Protein AF-A0A8T0UQ29-F1 (afdb_monomer_lite)

Organism: Panicum virgatum (NCBI:txid38727)

Foldseek 3Di:
DDDPPPPPDPVPPDDDQDDDPPDDDPVQEAEDEDPVQPDDDDPDVVVVVVVVVVVVVVCVVPVPDDKDKDWDWRDDVDPDDPPPPDDDDGHYYTYIYIDID

pLDDT: mean 71.88, std 21.43, range [30.61, 95.94]

Secondary structure (DSSP, 8-state):
---------GGGS-------SS---GGG-EEEE-GGGSPPPPS-HHHHHHHHHHHHHHHHH-TT-----EEEEE--S-SS--TTS--S--S-EEEEEEE--

Sequence (101 aa):
MAGTASAADPGTAFKLLLSCPAGLPRSRVSVKFGQSFDRIPHPDAALEESISQIWNQRLQRNPSLYNGTKFRVCICSSILICSFCCSTDTWRCRHLVIKTY

Radius of gyration: 19.33 Å; chains: 1; bounding box: 46×43×44 Å

InterPro domains:
  IPR055295 Uridine diphosphate glucose pyrophosphatase NUDT22/Nudix hydrolase 9-like [PTHR31835] (5-73)

Structure (mmCIF, N/CA/C/O backbone):
data_AF-A0A8T0UQ29-F1
#
_entry.id   AF-A0A8T0UQ29-F1
#
loop_
_atom_site.group_PDB
_atom_site.id
_atom_site.type_symbol
_atom_site.label_atom_id
_atom_site.label_alt_id
_atom_site.label_comp_id
_atom_site.label_asym_id
_atom_site.label_entity_id
_atom_site.label_seq_id
_atom_site.pdbx_PDB_ins_code
_atom_site.Cartn_x
_atom_site.Cartn_y
_atom_site.Cartn_z
_atom_site.occupancy
_atom_site.B_iso_or_equiv
_atom_site.auth_seq_id
_atom_site.auth_comp_id
_atom_site.auth_asym_id
_atom_site.auth_atom_id
_atom_site.pdbx_PDB_model_num
ATOM 1 N N . MET A 1 1 ? -2.294 31.316 23.877 1.00 33.31 1 MET A N 1
ATOM 2 C CA . MET A 1 1 ? -1.169 31.306 22.918 1.00 33.31 1 MET A CA 1
ATOM 3 C C . MET A 1 1 ? -1.492 30.288 21.835 1.00 33.31 1 MET A C 1
ATOM 5 O O . MET A 1 1 ? -1.296 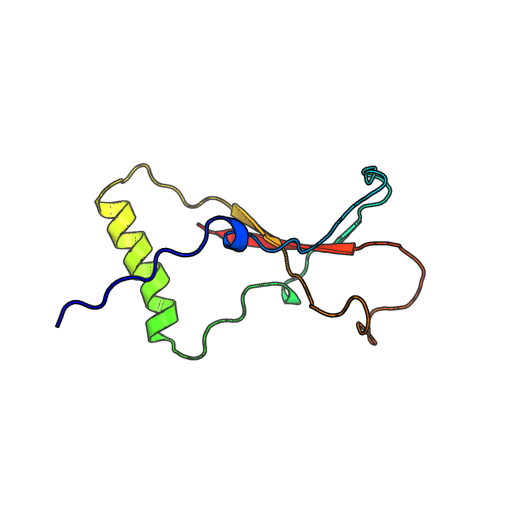29.100 22.050 1.00 33.31 1 MET A O 1
ATOM 9 N N . ALA A 1 2 ? -2.117 30.728 20.742 1.00 33.78 2 ALA A N 1
ATOM 10 C CA . ALA A 1 2 ? -2.452 29.866 19.612 1.00 33.78 2 ALA A CA 1
ATOM 11 C C . ALA A 1 2 ? -1.203 29.707 18.735 1.00 33.78 2 ALA A C 1
ATOM 13 O O . ALA A 1 2 ? -0.667 30.701 18.252 1.00 33.78 2 ALA A O 1
ATOM 14 N N . GLY A 1 3 ? -0.718 28.474 18.583 1.00 37.31 3 GLY A N 1
ATOM 15 C CA . GLY A 1 3 ? 0.361 28.157 17.656 1.00 37.31 3 GLY A CA 1
ATOM 16 C C . GLY A 1 3 ? -0.142 28.325 16.229 1.00 37.31 3 GLY A C 1
ATOM 17 O O . GLY A 1 3 ? -1.012 27.581 15.781 1.00 37.31 3 GLY A O 1
ATOM 18 N N . THR A 1 4 ? 0.375 29.326 15.529 1.00 41.38 4 THR A N 1
ATOM 19 C CA . THR A 1 4 ? 0.165 29.509 14.098 1.00 41.38 4 THR A CA 1
ATOM 20 C C . THR A 1 4 ? 0.807 28.336 13.363 1.00 41.38 4 THR A C 1
ATOM 22 O O . THR A 1 4 ? 2.027 28.187 13.334 1.00 41.38 4 THR A O 1
ATOM 25 N N . ALA A 1 5 ? -0.027 27.471 12.783 1.00 47.88 5 ALA A N 1
ATOM 26 C CA . ALA A 1 5 ? 0.422 26.497 11.803 1.00 47.88 5 ALA A CA 1
ATOM 27 C C . ALA A 1 5 ? 1.024 27.279 10.630 1.00 47.88 5 ALA A C 1
ATOM 29 O O . ALA A 1 5 ? 0.305 27.963 9.902 1.00 47.88 5 ALA A O 1
ATOM 30 N N . SER A 1 6 ? 2.351 27.233 10.505 1.00 50.34 6 SER A N 1
ATOM 31 C CA . SER A 1 6 ? 3.055 27.794 9.357 1.00 50.34 6 SER A CA 1
ATOM 32 C C . SER A 1 6 ? 2.473 27.150 8.103 1.00 50.34 6 SER A C 1
ATOM 34 O O . SER A 1 6 ? 2.531 25.927 7.949 1.00 50.34 6 SER A O 1
ATOM 36 N N . ALA A 1 7 ? 1.835 27.961 7.260 1.00 56.03 7 ALA A N 1
ATOM 37 C CA . ALA A 1 7 ? 1.323 27.529 5.974 1.00 56.03 7 ALA A CA 1
ATOM 38 C C . ALA A 1 7 ? 2.522 27.036 5.160 1.00 56.03 7 ALA A C 1
ATOM 40 O O . ALA A 1 7 ? 3.350 27.828 4.716 1.00 56.03 7 ALA A O 1
ATOM 41 N N . ALA A 1 8 ? 2.656 25.713 5.053 1.00 59.59 8 ALA A N 1
ATOM 42 C CA . ALA A 1 8 ? 3.715 25.094 4.281 1.00 59.59 8 ALA A CA 1
ATOM 43 C C . ALA A 1 8 ? 3.631 25.611 2.842 1.00 59.59 8 ALA A C 1
ATOM 45 O O . ALA A 1 8 ? 2.573 25.537 2.215 1.00 59.59 8 ALA A O 1
ATOM 46 N N . ASP A 1 9 ? 4.743 26.150 2.347 1.00 61.59 9 ASP A N 1
ATOM 47 C CA . ASP A 1 9 ? 4.883 26.613 0.974 1.00 61.59 9 ASP A CA 1
ATOM 48 C C . ASP A 1 9 ? 4.456 25.471 0.027 1.00 61.59 9 ASP A C 1
ATOM 50 O O . ASP A 1 9 ? 5.027 24.371 0.119 1.00 61.59 9 ASP A O 1
ATOM 54 N N . PRO A 1 10 ? 3.432 25.657 -0.833 1.00 61.06 10 PRO A N 1
ATOM 55 C CA . PRO A 1 10 ? 2.860 24.583 -1.648 1.00 61.06 10 PRO A CA 1
ATOM 56 C C . PRO A 1 10 ? 3.890 23.904 -2.565 1.00 61.06 10 PRO A C 1
ATOM 58 O O . PRO A 1 10 ? 3.682 22.759 -2.971 1.00 61.06 10 PRO A O 1
ATOM 61 N N . GLY A 1 11 ? 5.032 24.554 -2.827 1.00 64.12 11 GLY A N 1
ATOM 62 C CA . GLY A 1 11 ? 6.176 23.972 -3.536 1.00 64.12 11 GLY A CA 1
ATOM 63 C C . GLY A 1 11 ? 6.912 22.846 -2.792 1.00 64.12 11 GLY A C 1
ATOM 64 O O . GLY A 1 11 ? 7.715 22.147 -3.405 1.00 64.12 11 GLY A O 1
ATOM 65 N N . THR A 1 12 ? 6.627 22.619 -1.504 1.00 72.94 12 THR A N 1
ATOM 66 C CA . THR A 1 12 ? 7.323 21.628 -0.651 1.00 72.94 12 THR A CA 1
ATOM 67 C C . THR A 1 12 ? 6.471 20.394 -0.323 1.00 72.94 12 THR A C 1
ATOM 69 O O . THR A 1 12 ? 6.906 19.510 0.413 1.00 72.94 12 THR A O 1
ATOM 72 N N . ALA A 1 13 ? 5.247 20.297 -0.856 1.00 87.12 13 ALA A N 1
ATOM 73 C CA . ALA A 1 13 ? 4.300 19.227 -0.517 1.00 87.12 13 ALA A CA 1
ATOM 74 C C . ALA A 1 13 ? 4.712 17.832 -1.027 1.00 87.12 13 ALA A C 1
ATOM 76 O O . ALA A 1 13 ? 4.143 16.820 -0.612 1.00 87.12 13 ALA A O 1
ATOM 77 N N . PHE A 1 14 ? 5.691 17.757 -1.930 1.00 83.69 14 PHE A N 1
ATOM 78 C CA . PHE A 1 14 ? 6.172 16.504 -2.494 1.00 83.69 14 PHE A CA 1
ATOM 79 C C . PHE A 1 14 ? 7.697 16.477 -2.583 1.00 83.69 14 PHE A C 1
ATOM 81 O O . PHE A 1 14 ? 8.358 17.488 -2.802 1.00 83.69 14 PHE A O 1
ATOM 88 N N . LYS A 1 15 ? 8.260 15.273 -2.462 1.00 85.06 15 LYS A N 1
ATOM 89 C CA . LYS A 1 15 ? 9.672 14.998 -2.731 1.00 85.06 15 LYS A CA 1
ATOM 90 C C . LYS A 1 15 ? 9.760 13.980 -3.855 1.00 85.06 15 LYS A C 1
ATOM 92 O O . LYS A 1 15 ? 9.237 12.873 -3.732 1.00 85.06 15 LYS A O 1
ATOM 97 N N . LEU A 1 16 ? 10.439 14.335 -4.941 1.00 84.38 16 LEU A N 1
ATOM 98 C CA . LEU A 1 16 ? 10.694 13.398 -6.028 1.00 84.38 16 LEU A CA 1
ATOM 99 C C . LEU A 1 16 ? 11.721 12.353 -5.572 1.00 84.38 16 LEU A C 1
ATOM 101 O O . LEU A 1 16 ? 12.867 12.684 -5.284 1.00 84.38 16 LEU A O 1
ATOM 105 N N . LEU A 1 17 ? 11.302 11.088 -5.500 1.00 82.50 17 LEU A N 1
ATOM 106 C CA . LEU A 1 17 ? 12.168 9.980 -5.073 1.00 82.50 17 LEU A CA 1
ATOM 107 C C . LEU A 1 17 ? 12.862 9.287 -6.252 1.00 82.50 17 LEU A C 1
ATOM 109 O O . LEU A 1 17 ? 13.919 8.690 -6.077 1.00 82.50 17 LEU A O 1
ATOM 113 N N . LEU A 1 18 ? 12.281 9.356 -7.452 1.00 81.50 18 LEU A N 1
ATOM 114 C CA . LEU A 1 18 ? 12.857 8.780 -8.665 1.00 81.50 18 LEU A CA 1
ATOM 115 C C . LEU A 1 18 ? 12.371 9.537 -9.905 1.00 81.50 18 LEU A C 1
ATOM 117 O O . LEU A 1 18 ? 11.166 9.675 -10.099 1.00 81.50 18 LEU A O 1
ATOM 121 N N . SER A 1 19 ? 13.301 9.937 -10.775 1.00 84.19 19 SER A N 1
ATOM 122 C CA . SER A 1 19 ? 13.009 10.482 -12.107 1.00 84.19 19 SER A CA 1
ATOM 123 C C . SER A 1 19 ? 13.342 9.464 -13.203 1.00 84.19 19 SER A C 1
ATOM 125 O O . SER A 1 19 ? 14.345 8.752 -13.116 1.00 84.19 19 SER A O 1
ATOM 127 N N . CYS A 1 20 ? 12.496 9.369 -14.230 1.00 81.81 20 CYS A N 1
ATOM 128 C CA . CYS A 1 20 ? 12.677 8.476 -15.379 1.00 81.81 20 CYS A CA 1
ATOM 129 C C . CYS A 1 20 ? 12.612 9.295 -16.681 1.00 81.81 20 CYS A C 1
ATOM 131 O O . CYS A 1 20 ? 11.520 9.462 -17.216 1.00 81.81 20 CYS A O 1
ATOM 133 N N . PRO A 1 21 ? 13.747 9.816 -17.183 1.00 79.56 21 PRO A N 1
ATOM 134 C CA . PRO A 1 21 ? 13.765 10.747 -18.318 1.00 79.56 21 PRO A CA 1
ATOM 135 C C . PRO A 1 21 ? 13.361 10.100 -19.651 1.00 79.56 21 PRO A C 1
ATOM 137 O O . PRO A 1 21 ? 12.665 10.713 -20.449 1.00 79.56 21 PRO A O 1
ATOM 140 N N . ALA A 1 22 ? 13.737 8.839 -19.867 1.00 80.25 22 ALA A N 1
ATOM 141 C CA . ALA A 1 22 ? 13.160 7.984 -20.897 1.00 80.25 22 ALA A CA 1
ATOM 142 C C . ALA A 1 22 ? 12.311 6.943 -20.161 1.00 80.25 22 ALA A C 1
ATOM 144 O O . ALA A 1 22 ? 12.850 6.204 -19.332 1.00 80.25 22 ALA A O 1
ATOM 145 N N . GLY A 1 23 ? 10.991 6.949 -20.372 1.00 79.88 23 GLY A N 1
ATOM 146 C CA . GLY A 1 23 ? 10.046 6.095 -19.644 1.00 79.88 23 GLY A CA 1
ATOM 147 C C . GLY A 1 23 ? 10.511 4.637 -19.534 1.00 79.88 23 GLY A C 1
ATOM 148 O O . GLY A 1 23 ? 11.185 4.108 -20.417 1.00 79.88 23 GLY A O 1
ATOM 149 N N . LEU A 1 24 ? 10.180 3.978 -18.421 1.00 82.75 24 LEU A N 1
ATOM 150 C CA . LEU A 1 24 ? 10.623 2.606 -18.171 1.00 82.75 24 LEU A CA 1
ATOM 151 C C . LEU A 1 24 ? 9.599 1.603 -18.719 1.00 82.75 24 LEU A C 1
ATOM 153 O O . LEU A 1 24 ? 8.495 1.530 -18.173 1.00 82.75 24 LEU A O 1
ATOM 157 N N . PRO A 1 25 ? 9.935 0.804 -19.752 1.00 85.62 25 PRO A N 1
ATOM 158 C CA . PRO A 1 25 ? 9.071 -0.284 -20.186 1.00 85.62 25 PRO A CA 1
ATOM 159 C C . PRO A 1 25 ? 8.992 -1.360 -19.099 1.00 85.62 25 PRO A C 1
ATOM 161 O O . PRO A 1 25 ? 9.929 -1.541 -18.319 1.00 85.62 25 PRO A O 1
ATOM 164 N N . ARG A 1 26 ? 7.895 -2.126 -19.084 1.00 84.19 26 ARG A N 1
ATOM 165 C CA . ARG A 1 26 ? 7.655 -3.186 -18.087 1.00 84.19 26 ARG A CA 1
ATOM 166 C C . ARG A 1 26 ? 8.803 -4.196 -17.997 1.00 84.19 26 ARG A C 1
ATOM 168 O O . ARG A 1 26 ? 9.133 -4.629 -16.903 1.00 84.19 26 ARG A O 1
ATOM 175 N N . SER A 1 27 ? 9.440 -4.524 -19.121 1.00 87.31 27 SER A N 1
ATOM 176 C CA . SER A 1 27 ? 10.591 -5.438 -19.178 1.00 87.31 27 SER A CA 1
ATOM 177 C C . SER A 1 27 ? 11.830 -4.93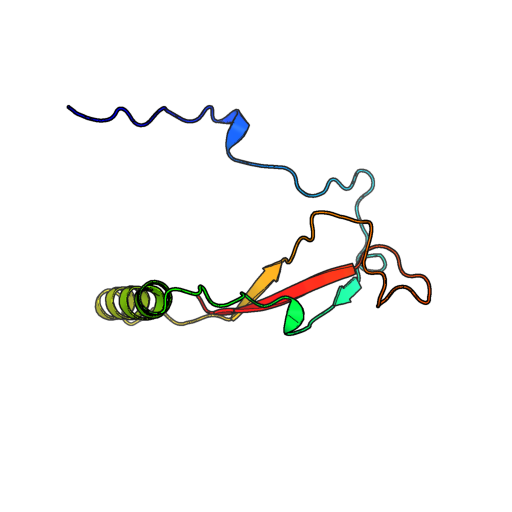4 -18.429 1.00 87.31 27 SER A C 1
ATOM 179 O O . SER A 1 27 ? 12.692 -5.730 -18.082 1.00 87.31 27 SER A O 1
ATOM 181 N N . ARG A 1 28 ? 11.924 -3.624 -18.162 1.00 81.31 28 ARG A N 1
ATOM 182 C CA . ARG A 1 28 ? 13.025 -2.983 -17.422 1.00 81.31 28 ARG A CA 1
ATOM 183 C C . ARG A 1 28 ? 12.668 -2.661 -15.969 1.00 81.31 28 ARG A C 1
ATOM 185 O O . ARG A 1 28 ? 13.353 -1.862 -15.332 1.00 81.31 28 ARG A O 1
ATOM 192 N N . VAL A 1 29 ? 11.572 -3.219 -15.459 1.00 83.19 29 VAL A N 1
ATOM 193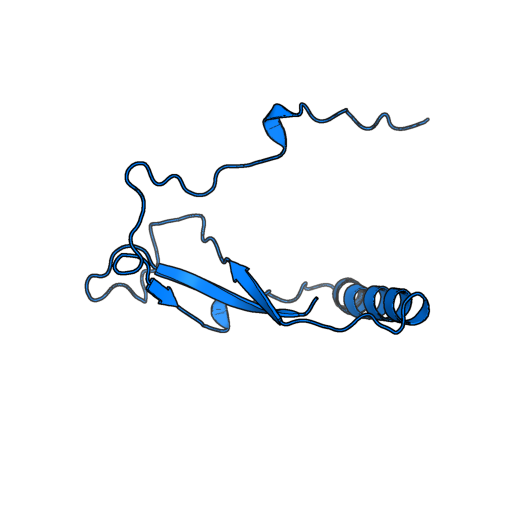 C CA . VAL A 1 29 ? 11.151 -3.053 -14.067 1.00 83.19 29 VAL A CA 1
ATOM 194 C C . VAL A 1 29 ? 10.954 -4.431 -13.463 1.00 83.19 29 VAL A C 1
ATOM 196 O O . VAL A 1 29 ? 10.006 -5.135 -13.802 1.00 83.19 29 VAL A O 1
ATOM 199 N N . SER A 1 30 ? 11.834 -4.804 -12.540 1.00 83.25 30 SER A N 1
ATOM 200 C CA . SER A 1 30 ? 11.663 -6.006 -11.733 1.00 83.25 30 SER A CA 1
ATOM 201 C C . SER A 1 30 ? 11.067 -5.649 -10.376 1.00 83.25 30 SER A C 1
ATOM 203 O O . SER A 1 30 ? 11.283 -4.558 -9.835 1.00 83.25 30 SER A O 1
ATOM 205 N N . VAL A 1 31 ? 10.282 -6.575 -9.830 1.00 83.56 31 VAL A N 1
ATOM 206 C CA . VAL A 1 31 ? 9.707 -6.457 -8.493 1.00 83.56 31 VAL A CA 1
ATOM 207 C C . VAL A 1 31 ? 10.206 -7.602 -7.636 1.00 83.56 31 VAL A C 1
ATOM 209 O O . VAL A 1 31 ? 10.151 -8.754 -8.058 1.00 83.56 31 VAL A O 1
ATOM 212 N N . LYS A 1 32 ? 10.659 -7.289 -6.423 1.00 83.88 32 LYS A N 1
ATOM 213 C CA . LYS A 1 32 ? 11.012 -8.294 -5.422 1.00 83.88 32 LYS A CA 1
ATOM 214 C C . LYS A 1 32 ? 10.089 -8.161 -4.215 1.00 83.88 32 LYS A C 1
ATOM 216 O O . LYS A 1 32 ? 9.990 -7.088 -3.618 1.00 83.88 32 LYS A O 1
ATOM 221 N N . PHE A 1 33 ? 9.430 -9.265 -3.880 1.00 84.75 33 PHE A N 1
ATOM 222 C CA . PHE A 1 33 ? 8.637 -9.415 -2.664 1.00 84.75 33 PHE A CA 1
ATOM 223 C C . PHE A 1 33 ? 9.502 -10.041 -1.573 1.00 84.75 33 PHE A C 1
ATOM 225 O O . PHE A 1 33 ? 10.308 -10.930 -1.850 1.00 84.75 33 PHE A O 1
ATOM 232 N N . GLY A 1 34 ? 9.355 -9.579 -0.336 1.00 83.12 34 GLY A N 1
ATOM 233 C CA . GLY A 1 34 ? 10.069 -10.155 0.796 1.00 83.12 34 GLY A CA 1
ATOM 234 C C . GLY A 1 34 ? 9.687 -9.492 2.109 1.00 83.12 34 GLY A C 1
ATOM 235 O O . GLY A 1 34 ? 9.569 -8.271 2.163 1.00 83.12 34 GLY A O 1
ATOM 236 N N . GLN A 1 35 ? 9.556 -10.301 3.162 1.00 82.00 35 GLN A N 1
ATOM 237 C CA . GLN A 1 35 ? 9.186 -9.838 4.506 1.00 82.00 35 GLN A CA 1
ATOM 238 C C . GLN A 1 35 ? 10.198 -8.845 5.095 1.00 82.00 35 GLN A C 1
ATOM 240 O O . GLN A 1 35 ? 9.861 -7.999 5.915 1.00 82.00 35 GLN A O 1
ATOM 245 N N . SER A 1 36 ? 11.451 -8.886 4.631 1.00 83.69 36 SER A N 1
ATOM 246 C CA . SER A 1 36 ? 12.488 -7.917 5.004 1.00 83.69 36 SER A CA 1
ATOM 247 C C . SER A 1 36 ? 12.151 -6.474 4.611 1.00 83.69 36 SER A C 1
ATOM 249 O O . SER A 1 36 ? 12.786 -5.542 5.095 1.00 83.69 36 SER A O 1
ATOM 251 N N . PHE A 1 37 ? 11.195 -6.276 3.701 1.00 83.19 37 PHE A N 1
ATOM 252 C CA . PHE A 1 37 ? 10.738 -4.958 3.265 1.00 83.19 37 PHE A CA 1
ATOM 253 C C . PHE A 1 37 ? 9.456 -4.516 3.989 1.00 83.19 37 PHE A C 1
ATOM 255 O O . PHE A 1 37 ? 8.920 -3.442 3.681 1.00 83.19 37 PHE A O 1
ATOM 262 N N . ASP A 1 38 ? 8.951 -5.336 4.917 1.00 83.69 38 ASP A N 1
ATOM 263 C CA . ASP A 1 38 ? 7.736 -5.066 5.672 1.00 83.69 38 ASP A CA 1
ATOM 264 C C . ASP A 1 38 ? 7.937 -3.897 6.637 1.00 83.69 38 ASP A C 1
ATOM 266 O O . ASP A 1 38 ? 9.023 -3.341 6.819 1.00 83.69 38 ASP A O 1
ATOM 270 N N . ARG A 1 39 ? 6.833 -3.445 7.233 1.00 88.00 39 ARG A N 1
ATOM 271 C CA . ARG A 1 39 ? 6.921 -2.452 8.299 1.00 88.00 39 ARG A CA 1
ATOM 272 C C . ARG A 1 39 ? 7.601 -3.107 9.502 1.00 88.00 39 ARG A C 1
ATOM 274 O O . ARG A 1 39 ? 7.086 -4.082 10.030 1.00 88.00 39 ARG A O 1
ATOM 281 N N . ILE A 1 40 ? 8.698 -2.517 9.956 1.00 88.44 40 ILE A N 1
ATOM 282 C CA . ILE A 1 40 ? 9.295 -2.859 11.246 1.00 88.44 40 ILE A CA 1
ATOM 283 C C . ILE A 1 40 ? 8.334 -2.362 12.342 1.00 88.44 40 ILE A C 1
ATOM 285 O O . ILE A 1 40 ? 7.960 -1.183 12.286 1.00 88.44 40 ILE A O 1
ATOM 289 N N . PRO A 1 41 ? 7.897 -3.221 13.285 1.00 88.56 41 PRO A N 1
ATOM 290 C CA . PRO A 1 41 ? 7.086 -2.794 14.420 1.00 88.56 41 PRO A CA 1
ATOM 291 C C . PRO A 1 41 ? 7.788 -1.685 15.200 1.00 88.56 41 PRO A C 1
ATOM 293 O O . PRO A 1 41 ? 9.006 -1.712 15.389 1.00 88.56 41 PRO A O 1
ATOM 296 N N . HIS A 1 42 ? 7.025 -0.692 15.632 1.00 87.12 42 HIS A N 1
ATOM 297 C CA . HIS A 1 42 ? 7.516 0.336 16.524 1.00 87.12 42 HIS A CA 1
ATOM 298 C C . HIS A 1 42 ? 7.854 -0.292 17.888 1.00 87.12 42 HIS A C 1
ATOM 300 O O . HIS A 1 42 ? 7.134 -1.180 18.345 1.00 87.12 42 HIS A O 1
ATOM 306 N N . PRO A 1 43 ? 8.939 0.145 18.552 1.00 92.56 43 PRO A N 1
ATOM 307 C CA . PRO A 1 43 ? 9.334 -0.410 19.849 1.00 92.56 43 PRO A CA 1
ATOM 308 C C . PRO A 1 43 ? 8.309 -0.145 20.962 1.00 92.56 43 PRO A C 1
ATOM 310 O O . PRO A 1 43 ? 8.220 -0.917 21.910 1.00 92.56 43 PRO A O 1
ATOM 313 N N . ASP A 1 44 ? 7.535 0.936 20.853 1.00 94.81 44 ASP A N 1
ATOM 314 C CA . ASP A 1 44 ? 6.417 1.216 21.759 1.00 94.81 44 ASP A CA 1
ATOM 315 C C . ASP A 1 44 ? 5.162 0.431 21.349 1.00 94.81 44 ASP A C 1
ATOM 317 O O . ASP A 1 44 ? 4.515 0.749 20.347 1.00 94.81 44 ASP A O 1
ATOM 321 N N . ALA A 1 45 ? 4.809 -0.564 22.161 1.00 92.50 45 ALA A N 1
ATOM 322 C CA . ALA A 1 45 ? 3.639 -1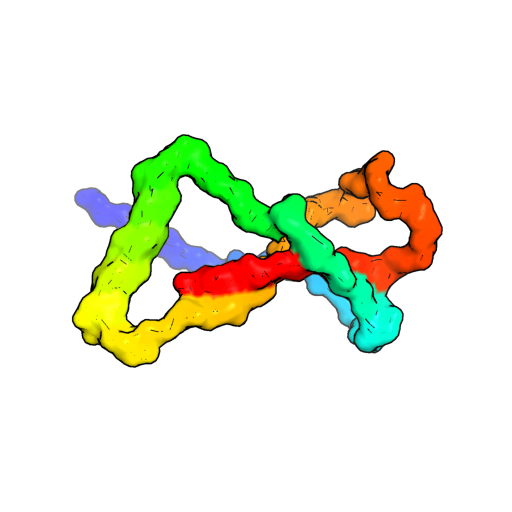.411 21.962 1.00 92.50 45 ALA A CA 1
ATOM 323 C C . ALA A 1 45 ? 2.306 -0.649 22.069 1.00 92.50 45 ALA A C 1
ATOM 325 O O . ALA A 1 45 ? 1.340 -1.026 21.408 1.00 92.50 45 ALA A O 1
ATOM 326 N N . ALA A 1 46 ? 2.234 0.433 22.854 1.00 93.06 46 ALA A N 1
ATOM 327 C CA . ALA A 1 46 ? 1.013 1.231 22.952 1.00 93.06 46 ALA A CA 1
ATOM 328 C C . ALA A 1 46 ? 0.728 1.966 21.633 1.00 93.06 46 ALA A C 1
ATOM 330 O O . ALA A 1 46 ? -0.426 2.071 21.209 1.00 93.06 46 ALA A O 1
ATOM 331 N N . LEU A 1 47 ? 1.781 2.422 20.943 1.00 92.44 47 LEU A N 1
ATOM 332 C CA . LEU A 1 47 ? 1.646 3.048 19.630 1.00 92.44 47 LEU A CA 1
ATOM 333 C C . LEU A 1 47 ? 1.201 2.037 18.568 1.00 92.44 47 LEU A C 1
ATOM 335 O O . LEU A 1 47 ? 0.375 2.366 17.718 1.00 92.44 47 LEU A O 1
ATOM 339 N N . GLU A 1 48 ? 1.697 0.805 18.637 1.00 92.00 48 GLU A N 1
ATOM 340 C CA . GLU A 1 48 ? 1.245 -0.284 17.767 1.00 92.00 48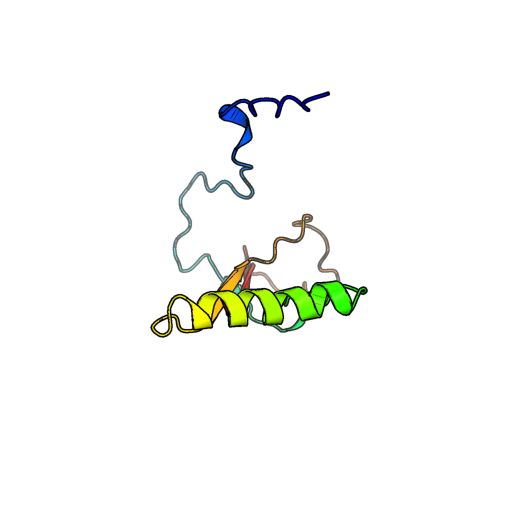 GLU A CA 1
ATOM 341 C C . GLU A 1 48 ? -0.236 -0.607 17.972 1.00 92.00 48 GLU A C 1
ATOM 343 O O . GLU A 1 48 ? -1.001 -0.658 17.009 1.00 92.00 48 GLU A O 1
ATOM 348 N N . GLU A 1 49 ? -0.663 -0.735 19.227 1.00 94.06 49 GLU A N 1
ATOM 349 C CA . GLU A 1 49 ? -2.055 -1.030 19.563 1.00 94.06 49 GLU A CA 1
ATOM 350 C C . GLU A 1 49 ? -3.006 0.104 19.149 1.00 94.06 49 GLU A C 1
ATOM 352 O O . GLU A 1 49 ? -4.151 -0.136 18.757 1.00 94.06 49 GLU A O 1
ATOM 357 N N . SER A 1 50 ? -2.524 1.352 19.142 1.00 95.06 50 SER A N 1
ATOM 358 C CA . SER A 1 50 ? -3.320 2.498 18.691 1.00 95.06 50 SER A CA 1
ATOM 359 C C . SER A 1 50 ? -3.830 2.347 17.249 1.00 95.06 50 SER A C 1
ATOM 361 O O . SER A 1 50 ? -4.913 2.839 16.925 1.00 95.06 50 SER A O 1
ATOM 363 N N . ILE A 1 51 ? -3.109 1.611 16.391 1.00 92.06 51 ILE A N 1
ATOM 364 C CA . ILE A 1 51 ? -3.523 1.333 15.008 1.00 92.06 51 ILE A CA 1
ATOM 365 C C . ILE A 1 51 ? -4.831 0.529 15.005 1.00 92.06 51 ILE A C 1
ATOM 367 O O . ILE A 1 51 ? -5.795 0.912 14.335 1.00 92.06 51 ILE A O 1
ATOM 371 N N . SER A 1 52 ? -4.889 -0.541 15.801 1.00 91.56 52 SER A N 1
ATOM 372 C CA . SER A 1 52 ? -6.075 -1.391 15.965 1.00 91.56 52 SER A CA 1
ATOM 373 C C . SER A 1 52 ? -7.245 -0.612 16.568 1.00 91.56 52 SER A C 1
ATOM 375 O O . SER A 1 52 ? -8.382 -0.720 16.102 1.00 91.56 52 SER A O 1
ATOM 377 N N . GLN A 1 53 ? -6.973 0.229 17.568 1.00 94.44 53 GLN A N 1
ATOM 378 C CA . GLN A 1 53 ? -7.993 1.057 18.213 1.00 94.44 53 GLN A CA 1
ATOM 379 C C . GLN A 1 53 ? -8.639 2.042 17.231 1.00 94.44 53 GLN A C 1
ATOM 381 O O . GLN A 1 53 ? -9.867 2.128 17.160 1.00 94.44 53 GLN A O 1
ATOM 386 N N . ILE A 1 54 ? -7.833 2.745 16.431 1.00 94.94 54 ILE A N 1
ATOM 387 C CA . ILE A 1 54 ? -8.329 3.682 15.414 1.00 94.94 54 ILE A CA 1
ATOM 388 C C . ILE A 1 54 ? -9.151 2.944 14.352 1.00 94.94 54 ILE A C 1
ATOM 390 O O . ILE A 1 54 ? -10.198 3.444 13.931 1.00 94.94 54 ILE A O 1
ATOM 394 N N . TRP A 1 55 ? -8.715 1.755 13.925 1.00 93.50 55 TRP A N 1
ATOM 395 C CA . TRP A 1 55 ? -9.469 0.939 12.973 1.00 93.50 55 TRP A CA 1
ATOM 396 C C . TRP A 1 55 ? -10.851 0.556 13.519 1.00 93.50 55 TRP A C 1
ATOM 398 O O . TRP A 1 55 ? -11.863 0.807 12.861 1.00 93.50 55 TRP A O 1
ATOM 408 N N . ASN A 1 56 ? -10.915 0.050 14.752 1.00 94.81 56 ASN A N 1
ATOM 409 C CA . ASN A 1 56 ? -12.172 -0.330 15.398 1.00 94.81 56 ASN A CA 1
ATOM 410 C C . ASN A 1 56 ? -13.128 0.863 15.550 1.00 94.81 56 ASN A C 1
ATOM 412 O O . ASN A 1 56 ? -14.318 0.745 15.255 1.00 94.81 56 ASN A O 1
ATOM 416 N N . GLN A 1 57 ? -12.612 2.035 15.929 1.00 95.50 57 GLN A N 1
ATOM 417 C CA . GLN A 1 57 ? -13.411 3.263 16.003 1.00 95.50 57 GLN A CA 1
ATOM 418 C C . GLN A 1 57 ? -13.994 3.664 14.640 1.00 95.50 57 GLN A C 1
ATOM 420 O O . GLN A 1 57 ? -15.141 4.108 14.558 1.00 95.50 57 GLN A O 1
ATOM 425 N N . ARG A 1 58 ? -13.226 3.512 13.553 1.00 95.25 58 ARG A N 1
ATOM 426 C CA . ARG A 1 58 ? -13.710 3.796 12.192 1.00 95.25 58 ARG A CA 1
ATOM 427 C C . ARG A 1 58 ? -14.774 2.799 11.752 1.00 95.25 58 ARG A C 1
ATOM 429 O O . ARG A 1 58 ? -15.766 3.216 11.157 1.00 95.25 58 ARG A O 1
ATOM 436 N N . LEU A 1 59 ? -14.592 1.523 12.078 1.00 94.25 59 LEU A N 1
ATOM 437 C CA . LEU A 1 59 ? -15.530 0.465 11.721 1.00 94.25 59 LEU A CA 1
ATOM 438 C C . LEU A 1 59 ? -16.881 0.629 12.431 1.00 94.25 59 LEU A C 1
ATOM 440 O O . LEU A 1 59 ? -17.920 0.451 11.806 1.00 94.25 59 LEU A O 1
ATOM 444 N N . GLN A 1 60 ? -16.882 1.056 13.699 1.00 94.88 60 GLN A N 1
ATOM 445 C CA . GLN A 1 60 ? -18.118 1.375 14.427 1.00 94.88 60 GLN A CA 1
ATOM 446 C C . GLN A 1 60 ? -18.923 2.501 13.766 1.00 94.88 60 GLN A C 1
ATOM 448 O O . GLN A 1 60 ? -20.149 2.466 13.774 1.00 94.88 60 GLN A O 1
ATOM 453 N N . ARG A 1 61 ? -18.244 3.503 13.193 1.00 95.94 61 ARG A N 1
ATOM 454 C CA . ARG A 1 61 ? -18.905 4.615 12.493 1.00 95.94 61 ARG A CA 1
ATOM 455 C C . ARG A 1 61 ? -19.399 4.204 11.111 1.00 95.94 61 ARG A C 1
ATOM 457 O O . ARG A 1 61 ? -20.500 4.579 10.732 1.00 95.94 61 ARG A O 1
ATOM 464 N N . ASN A 1 62 ? -18.592 3.430 10.385 1.00 95.12 62 ASN A N 1
ATOM 465 C CA . ASN A 1 62 ? -18.864 3.004 9.016 1.00 95.12 62 ASN A CA 1
ATOM 466 C C . ASN A 1 62 ? -18.643 1.485 8.878 1.00 95.12 62 ASN A C 1
ATOM 468 O O . ASN A 1 62 ? -17.557 1.060 8.472 1.00 95.12 62 ASN A O 1
ATOM 472 N N . PRO A 1 63 ? -19.668 0.658 9.156 1.00 93.00 63 PRO A N 1
ATOM 473 C CA . PRO A 1 63 ? -19.540 -0.804 9.152 1.00 93.00 63 PRO A CA 1
ATOM 474 C C . PRO A 1 63 ? -19.242 -1.417 7.779 1.00 93.00 63 PRO A C 1
ATOM 476 O O . PRO A 1 63 ? -18.818 -2.563 7.692 1.00 93.00 63 PRO A O 1
ATOM 479 N N . SER A 1 64 ? -19.457 -0.666 6.695 1.00 93.75 64 SER A N 1
ATOM 480 C CA . SER A 1 64 ? -19.132 -1.099 5.332 1.00 93.75 64 SER A CA 1
ATOM 481 C C . SER A 1 64 ? -17.642 -0.980 4.988 1.00 93.75 64 SER A C 1
ATOM 483 O O . SER A 1 64 ? -17.243 -1.348 3.882 1.00 93.75 64 SER A O 1
ATOM 485 N N . LEU A 1 65 ? -16.817 -0.417 5.880 1.00 92.50 65 LEU A N 1
ATOM 486 C CA . LEU A 1 65 ? -15.370 -0.371 5.687 1.00 92.50 65 LEU A CA 1
ATOM 487 C C . LEU A 1 65 ? -14.789 -1.783 5.760 1.00 92.50 65 LEU A C 1
ATOM 489 O O . LEU A 1 65 ? -15.093 -2.556 6.662 1.00 92.50 65 LEU A O 1
ATOM 493 N N . TYR A 1 66 ? -13.900 -2.099 4.826 1.00 90.12 66 TYR A N 1
ATOM 494 C CA . TYR A 1 66 ? -13.186 -3.368 4.793 1.00 90.12 66 TYR A CA 1
ATOM 495 C C . TYR A 1 66 ? -11.690 -3.122 4.671 1.00 90.12 66 TYR A C 1
ATOM 497 O O . TYR A 1 66 ? -11.241 -2.100 4.142 1.00 90.12 66 TYR A O 1
ATOM 505 N N . ASN A 1 67 ? -10.914 -4.081 5.160 1.00 87.50 67 ASN A N 1
ATOM 506 C CA . ASN A 1 67 ? -9.471 -3.994 5.112 1.00 87.50 67 ASN A CA 1
ATOM 507 C C . ASN A 1 67 ? -8.940 -4.551 3.781 1.00 87.50 67 ASN A C 1
ATOM 509 O O . ASN A 1 67 ? -9.035 -5.748 3.513 1.00 87.50 67 ASN A O 1
ATOM 513 N N . GLY A 1 68 ? -8.412 -3.670 2.930 1.00 87.38 68 GLY A N 1
ATOM 514 C CA . GLY A 1 68 ? -7.852 -4.035 1.630 1.00 87.38 68 GLY A CA 1
ATOM 515 C C . GLY A 1 68 ? -6.331 -4.163 1.657 1.00 87.38 68 GLY A C 1
ATOM 516 O O . GLY A 1 68 ? -5.640 -3.340 2.257 1.00 87.38 68 GLY A O 1
ATOM 517 N N . THR A 1 69 ? -5.799 -5.137 0.920 1.00 85.31 69 THR A N 1
ATOM 518 C CA . THR A 1 69 ? -4.355 -5.316 0.742 1.00 85.31 69 THR A CA 1
ATOM 519 C C . THR A 1 69 ? -3.756 -4.259 -0.205 1.00 85.31 69 THR A C 1
ATOM 521 O O . THR A 1 69 ? -4.366 -3.860 -1.200 1.00 85.31 69 THR A O 1
ATOM 524 N N . LYS A 1 70 ? -2.556 -3.754 0.105 1.00 84.38 70 LYS A N 1
ATOM 525 C CA . LYS A 1 70 ? -1.859 -2.645 -0.578 1.00 84.38 70 LYS A CA 1
ATOM 526 C C . LYS A 1 70 ? -0.376 -2.932 -0.702 1.00 84.38 70 LYS A C 1
ATOM 528 O O . LYS A 1 70 ? 0.184 -3.528 0.195 1.00 84.38 70 LYS A O 1
ATOM 533 N N . PHE A 1 71 ? 0.309 -2.436 -1.728 1.00 84.44 71 PHE A N 1
ATOM 534 C CA . PHE A 1 71 ? 1.762 -2.585 -1.776 1.00 84.44 71 PHE A CA 1
ATOM 535 C C . PHE A 1 71 ? 2.509 -1.432 -1.072 1.00 84.44 71 PHE A C 1
ATOM 537 O O . PHE A 1 71 ? 2.302 -0.264 -1.392 1.00 84.44 71 PHE A O 1
ATOM 544 N N . ARG A 1 72 ? 3.416 -1.733 -0.139 1.00 84.19 72 ARG A N 1
ATOM 545 C CA . ARG A 1 72 ? 4.414 -0.820 0.429 1.00 84.19 72 ARG A CA 1
ATOM 546 C C . ARG A 1 72 ? 5.607 -0.760 -0.506 1.00 84.19 72 ARG A C 1
ATOM 548 O O . ARG A 1 72 ? 6.229 -1.783 -0.760 1.00 84.19 72 ARG A O 1
ATOM 555 N N . VAL A 1 73 ? 5.969 0.441 -0.935 1.00 82.50 73 VAL A N 1
ATOM 556 C CA . VAL A 1 73 ? 7.250 0.682 -1.599 1.00 82.50 73 VAL A CA 1
ATOM 557 C C . VAL A 1 73 ? 8.315 0.849 -0.520 1.00 82.50 73 VAL A C 1
ATOM 559 O O . VAL A 1 73 ? 8.205 1.744 0.321 1.00 82.50 73 VAL A O 1
ATOM 562 N N . CYS A 1 74 ? 9.333 -0.009 -0.527 1.00 78.44 74 CYS A N 1
ATOM 563 C CA . CYS A 1 74 ? 10.521 0.193 0.296 1.00 78.44 74 CYS A CA 1
ATOM 564 C C . CYS A 1 74 ? 11.581 0.924 -0.533 1.00 78.44 74 CYS A C 1
ATOM 566 O O . CYS A 1 74 ? 11.960 0.469 -1.614 1.00 78.44 74 CYS A O 1
ATOM 568 N N . ILE A 1 75 ? 12.009 2.089 -0.052 1.00 67.50 75 ILE A N 1
ATOM 569 C CA . ILE A 1 75 ? 13.015 2.929 -0.702 1.00 67.50 75 ILE A CA 1
ATOM 570 C C . ILE A 1 75 ? 14.204 2.965 0.247 1.00 67.50 75 ILE A C 1
ATOM 572 O O . ILE A 1 75 ? 14.190 3.696 1.233 1.00 67.50 75 ILE A O 1
ATOM 576 N N . CYS A 1 76 ? 15.215 2.142 -0.023 1.00 52.56 76 CYS A N 1
ATOM 577 C CA . CYS A 1 76 ? 16.518 2.319 0.605 1.00 52.56 76 CYS A CA 1
ATOM 578 C C . CYS A 1 76 ? 17.188 3.532 -0.045 1.00 52.56 76 CYS A C 1
ATOM 580 O O . CYS A 1 76 ? 17.333 3.577 -1.265 1.00 52.56 76 CYS A O 1
ATOM 582 N N . SER A 1 77 ? 17.591 4.510 0.769 1.00 42.53 77 SER A N 1
ATOM 583 C CA . SER A 1 77 ? 18.207 5.778 0.340 1.00 42.53 77 SER A CA 1
ATOM 584 C C . SER A 1 77 ? 19.536 5.629 -0.408 1.00 42.53 77 SER A C 1
ATOM 586 O O . SER A 1 77 ? 20.070 6.617 -0.903 1.00 42.53 77 SER A O 1
ATOM 588 N N . SER A 1 78 ? 20.051 4.412 -0.536 1.00 38.59 78 SER A N 1
ATOM 589 C CA . SER A 1 78 ? 21.277 4.124 -1.254 1.00 38.59 78 SER A CA 1
ATOM 590 C C . SER A 1 78 ? 20.965 3.129 -2.368 1.00 38.59 78 SER A C 1
ATOM 592 O O . SER A 1 78 ? 20.709 1.953 -2.131 1.00 38.59 78 SER A O 1
ATOM 594 N N . ILE A 1 79 ? 21.033 3.600 -3.613 1.00 43.62 79 ILE A N 1
ATOM 595 C CA . ILE A 1 79 ? 21.200 2.738 -4.796 1.00 43.62 79 ILE A CA 1
ATOM 596 C C . ILE A 1 79 ? 22.529 1.944 -4.731 1.00 43.62 79 ILE A C 1
ATOM 598 O O . ILE A 1 79 ? 22.747 1.032 -5.521 1.00 43.62 79 ILE A O 1
ATOM 602 N N . LEU A 1 80 ? 23.390 2.239 -3.751 1.00 34.19 80 LEU A N 1
ATOM 603 C CA . LEU A 1 80 ? 24.608 1.511 -3.417 1.00 34.19 80 LEU A CA 1
ATOM 604 C C . LEU A 1 80 ? 24.449 0.789 -2.068 1.00 34.19 80 LEU A C 1
ATOM 606 O O . LEU A 1 80 ? 24.009 1.387 -1.097 1.00 34.19 80 LEU A O 1
ATOM 610 N N . ILE A 1 81 ? 24.919 -0.455 -1.985 1.00 36.19 81 ILE A N 1
ATOM 611 C CA . ILE A 1 81 ? 24.932 -1.332 -0.798 1.00 36.19 81 ILE A CA 1
ATOM 612 C C . ILE A 1 81 ? 23.615 -2.097 -0.572 1.00 36.19 81 ILE A C 1
ATOM 614 O O . ILE A 1 81 ? 22.901 -1.938 0.413 1.00 36.19 81 ILE A O 1
ATOM 618 N N . CYS A 1 82 ? 23.379 -3.076 -1.444 1.00 30.61 82 CYS A N 1
ATOM 619 C CA . CYS A 1 82 ? 23.078 -4.412 -0.944 1.00 30.61 82 CYS A CA 1
ATOM 620 C C . CYS A 1 82 ? 24.326 -5.273 -1.188 1.00 30.61 82 CYS A C 1
ATOM 622 O O . CYS A 1 82 ? 24.400 -6.007 -2.171 1.00 30.61 82 CYS A O 1
ATOM 624 N N . SER A 1 83 ? 25.331 -5.169 -0.311 1.00 39.50 83 SER A N 1
ATOM 625 C CA . SER A 1 83 ? 26.545 -6.007 -0.371 1.00 39.50 83 SER A CA 1
ATOM 626 C C . SER A 1 83 ? 26.286 -7.493 -0.069 1.00 39.50 83 SER A C 1
ATOM 628 O O . SER A 1 83 ? 27.235 -8.244 0.100 1.00 39.50 83 SER A O 1
ATOM 630 N N . PHE A 1 84 ? 25.026 -7.944 -0.024 1.00 38.03 84 PHE A N 1
ATOM 631 C CA . PHE A 1 84 ? 24.680 -9.358 0.160 1.00 38.03 84 PHE A CA 1
ATOM 632 C C . PHE A 1 84 ? 23.663 -9.916 -0.852 1.00 38.03 84 PHE A C 1
ATOM 634 O O . PHE A 1 84 ? 23.183 -11.033 -0.691 1.00 38.03 84 PHE A O 1
ATOM 641 N N . CYS A 1 85 ? 23.335 -9.183 -1.923 1.00 35.25 85 CYS A N 1
ATOM 642 C CA . CYS A 1 85 ? 22.490 -9.702 -3.016 1.00 35.25 85 CYS A CA 1
ATOM 643 C C . CYS A 1 85 ? 22.949 -9.255 -4.414 1.00 35.25 85 CYS A C 1
ATOM 645 O O . CYS A 1 85 ? 22.167 -9.310 -5.359 1.00 35.25 85 CYS A O 1
ATOM 647 N N . CYS A 1 86 ? 24.198 -8.806 -4.567 1.00 36.53 86 CYS A N 1
ATOM 648 C CA . CYS A 1 86 ? 24.754 -8.451 -5.870 1.00 36.53 86 CYS A CA 1
ATOM 649 C C . CYS A 1 86 ? 25.616 -9.605 -6.401 1.00 36.53 86 CYS A C 1
ATOM 651 O O . CYS A 1 86 ? 26.840 -9.589 -6.322 1.00 36.53 86 CYS A O 1
ATOM 653 N N . SER A 1 87 ? 24.968 -10.637 -6.928 1.00 40.97 87 SER A N 1
ATOM 654 C CA . SER A 1 87 ? 25.568 -11.407 -8.011 1.00 40.97 87 SER A CA 1
ATOM 655 C C . SER A 1 87 ? 24.552 -11.508 -9.132 1.00 40.97 87 SER A C 1
ATOM 657 O O . SER A 1 87 ? 23.409 -11.902 -8.918 1.00 40.97 87 SER A O 1
ATOM 659 N N . THR A 1 88 ? 25.021 -11.082 -10.301 1.00 35.78 88 THR A N 1
ATOM 660 C CA . THR A 1 88 ? 24.397 -11.104 -11.627 1.00 35.78 88 THR A CA 1
ATOM 661 C C . THR A 1 88 ? 23.257 -10.110 -11.881 1.00 35.78 88 THR A C 1
ATOM 663 O O . THR A 1 88 ? 22.082 -10.384 -11.675 1.00 35.78 88 THR A O 1
ATOM 666 N N . ASP A 1 89 ? 23.671 -8.938 -12.370 1.00 41.53 89 ASP A N 1
ATOM 667 C CA . ASP A 1 89 ? 23.116 -8.258 -13.548 1.00 41.53 89 ASP A CA 1
ATOM 668 C C . ASP A 1 89 ? 21.584 -8.230 -13.682 1.00 41.53 89 ASP A C 1
ATOM 670 O O . ASP A 1 89 ? 20.970 -9.008 -14.412 1.00 41.53 89 ASP A O 1
ATOM 674 N N . THR A 1 90 ? 20.920 -7.296 -12.994 1.00 35.47 90 THR A N 1
ATOM 675 C CA . THR A 1 90 ? 19.606 -6.829 -13.461 1.00 35.47 90 THR A CA 1
ATOM 676 C C . THR A 1 90 ? 19.300 -5.422 -12.963 1.00 35.47 90 THR A C 1
ATOM 678 O O . THR A 1 90 ? 19.240 -5.130 -11.769 1.00 35.47 90 THR A O 1
ATOM 681 N N . TRP A 1 91 ? 19.104 -4.520 -13.917 1.00 41.56 91 TRP A N 1
ATOM 682 C CA . TRP A 1 91 ? 18.872 -3.104 -13.686 1.00 41.56 91 TRP A CA 1
ATOM 683 C C . TRP A 1 91 ? 17.452 -2.849 -13.143 1.00 41.56 91 TRP A C 1
ATOM 685 O O . TRP A 1 91 ? 16.462 -3.172 -13.791 1.00 41.56 91 TRP A O 1
ATOM 695 N N . ARG A 1 92 ? 17.390 -2.190 -11.973 1.00 52.00 92 ARG A N 1
ATOM 696 C CA . ARG A 1 92 ? 16.217 -1.593 -11.288 1.00 52.00 92 ARG A CA 1
ATOM 697 C C . ARG A 1 92 ? 15.165 -2.564 -10.720 1.00 52.00 92 ARG A C 1
ATOM 699 O O . ARG A 1 92 ? 14.053 -2.682 -11.233 1.00 52.00 92 ARG A O 1
ATOM 706 N N . CYS A 1 93 ? 15.478 -3.102 -9.541 1.00 40.50 93 CYS A N 1
ATOM 707 C CA . CYS A 1 93 ? 14.525 -3.769 -8.648 1.00 40.50 93 CYS A CA 1
ATOM 708 C C . CYS A 1 93 ? 13.721 -2.756 -7.814 1.00 40.50 93 CYS A C 1
ATOM 710 O O . CYS A 1 93 ? 14.291 -1.987 -7.036 1.00 40.50 93 CYS A O 1
ATOM 712 N N . ARG A 1 94 ? 12.388 -2.778 -7.924 1.00 47.50 94 ARG A N 1
ATOM 713 C CA . ARG A 1 94 ? 11.478 -2.146 -6.956 1.00 47.50 94 ARG A CA 1
ATOM 714 C C . ARG A 1 94 ? 11.015 -3.187 -5.944 1.00 47.50 94 ARG A C 1
ATOM 716 O O . ARG A 1 94 ? 10.608 -4.283 -6.308 1.00 47.50 94 ARG A O 1
ATOM 723 N N . HIS A 1 95 ? 11.051 -2.843 -4.667 1.00 51.22 95 HIS A N 1
ATOM 724 C CA . HIS A 1 95 ? 10.673 -3.758 -3.596 1.00 51.22 95 HIS A CA 1
ATOM 725 C C . HIS A 1 95 ? 9.253 -3.435 -3.134 1.00 51.22 95 HIS A C 1
ATOM 727 O O . HIS A 1 95 ? 8.973 -2.281 -2.789 1.00 51.22 95 HIS A O 1
ATOM 733 N N . LEU A 1 96 ? 8.361 -4.428 -3.187 1.00 48.19 96 LEU A N 1
ATOM 734 C CA . LEU A 1 96 ? 6.955 -4.283 -2.807 1.00 48.19 96 LEU A CA 1
ATOM 735 C C . LEU A 1 96 ? 6.573 -5.297 -1.729 1.00 48.19 96 LEU A C 1
ATOM 737 O O . LEU A 1 96 ? 7.025 -6.437 -1.745 1.00 48.19 96 LEU A O 1
ATOM 741 N N . VAL A 1 97 ? 5.706 -4.873 -0.812 1.00 53.06 97 VAL A N 1
ATOM 742 C CA . VAL A 1 97 ? 5.167 -5.703 0.280 1.00 53.06 97 VAL A CA 1
ATOM 743 C C . VAL A 1 97 ? 3.684 -5.487 0.430 1.00 53.06 97 VAL A C 1
ATOM 745 O O . VAL A 1 97 ? 3.243 -4.359 0.308 1.00 53.06 97 VAL A O 1
ATOM 748 N N . ILE A 1 98 ? 2.919 -6.508 0.788 1.00 50.34 98 ILE A N 1
ATOM 749 C CA . ILE A 1 98 ? 1.498 -6.342 1.084 1.00 50.34 98 ILE A CA 1
ATOM 750 C C . ILE A 1 98 ? 1.288 -5.724 2.486 1.00 50.34 98 ILE A C 1
ATOM 752 O O . ILE A 1 98 ? 1.822 -6.193 3.480 1.00 50.34 98 ILE A O 1
ATOM 756 N N . LYS A 1 99 ? 0.490 -4.661 2.560 1.00 57.28 99 LYS A N 1
ATOM 757 C CA . LYS A 1 99 ? -0.014 -3.954 3.741 1.00 57.28 99 LYS A CA 1
ATOM 758 C C . LYS A 1 99 ? -1.526 -4.054 3.783 1.00 57.28 99 LYS A C 1
ATOM 760 O O . LYS A 1 99 ? -2.154 -4.155 2.739 1.00 57.28 99 LYS A O 1
ATOM 765 N N . THR A 1 100 ? -2.094 -3.912 4.960 1.00 57.44 100 THR A N 1
ATOM 766 C CA . THR A 1 100 ? -3.526 -3.741 5.200 1.00 57.44 100 THR A CA 1
ATOM 767 C C . THR A 1 100 ? -3.833 -2.263 5.499 1.00 57.44 100 THR A C 1
ATOM 769 O O . THR A 1 100 ? -2.930 -1.520 5.898 1.00 57.44 100 THR A O 1
ATOM 772 N N . TYR A 1 101 ? -5.055 -1.817 5.197 1.00 52.84 101 TYR A N 1
ATOM 773 C CA . TYR A 1 101 ? -5.589 -0.479 5.496 1.00 52.84 101 TYR A CA 1
ATOM 774 C C . TYR A 1 101 ? -5.915 -0.316 6.986 1.00 52.84 101 TYR A C 1
ATOM 776 O O . TYR A 1 101 ? -6.249 -1.340 7.627 1.00 52.84 101 TYR A O 1
#

=== Feature glossary ===
Key to the feature types in this record:

— What the protein is —

Primary structure: the covalent order of the twenty standard amino acids along the backbone. Two proteins with the same sequence will (almost always) fold to the same structure; two with 30% identity often share a fold but not the details.

Database cross-references. InterPro integrates a dozen domain/family signature databases into unified entries with residue-range hits. GO terms attach function/process/location labels with evidence codes. CATH codes position the fold in a four-level structural taxonomy. Organism is the NCBI-taxonomy species name.

— Where its atoms are —

The mmCIF block holds the 3D Cartesian coordinates of each backbone atom (N, Cα, C, O) in ångströms. mmCIF is the PDB's canonical archive format — a tagged-loop text representation of the atomic model.

Six rendered views show the 3D structure from the faces of a cube — i.e. along ±x, ±y, ±z. Rendering representation is drawn randomly per protein from cartoon (secondary-structure ribbons), sticks (backbone bonds), or molecular surface; coloring is either N→C rainbow (blue at the N-terminus through red at the C-terminus) or one color per chain.

— Local backbone conformation —

DSSP 8-state secondary structure assigns each residue one of H (α-helix), G (3₁₀-helix), I (π-helix), E (extended β-strand), B (isolated β-bridge), T (hydrogen-bonded turn), S (bend), or '-' (coil). The assignment is computed from backbone hydrogen-bond geometry via the Kabsch–Sander algorithm.

P-SEA three-state annotation labels each residue as helix, strand, or coil based purely on the geometry of the Cα trace. It serves as a fallback when the full backbone (and thus DSSP) is unavailable.

The φ/ψ torsion pair specifies the backbone conformation at each residue. φ rotates about the N–Cα bond, ψ about the Cα–C bond. Steric clashes forbid most of the (φ, ψ) plane — the allowed regions (α-helix basin, β-sheet basin, left-handed helix) are the Ramachandran-allowed regions.

— Global shape and packing —

The geometric summary reports three shape descriptors. Rg (radius of gyration) measures how spread out the Cα atoms are about their centre of mass; compact globular proteins have small Rg, elongated or unfolded ones large. Cα contacts (<8 Å, |i−j|>4) count long-range residue pairs in spatial proximity — high for tightly packed folds, near zero for rods or random coil. The bounding-box extents give the protein's footprint along x, y, z in Å.

Accessible surface area quantifies burial. A residue with SASA near zero is packed into the hydrophobic core; one with SASA >100 Å² sits on the surface. Compu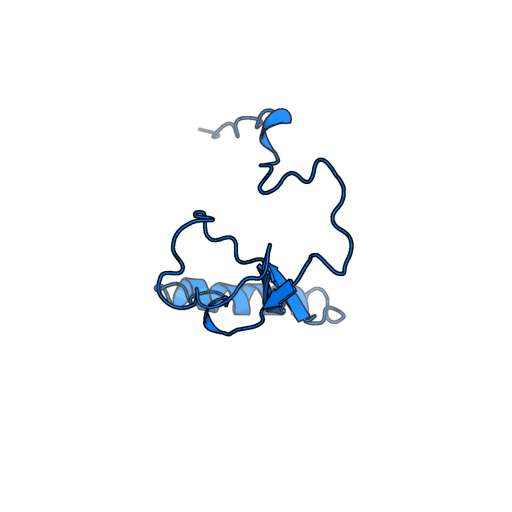ted here via the Shrake–Rupley numerical algorithm with a 1.4 Å probe.

Plot images: a contact map (which residues are close in 3D, as an N×N binary image), a Ramachandran scatter (backbone torsion angles, revealing secondary-structure composition at a glance), and — for AlphaFold structures — a PAE heatmap (pairwise prediction confidence).

— Structural neighborhood —

The Foldseek 3Di string encodes local tertiary geometry as a 20-letter alphabet — one character per residue — derived from the relative positions of nearby Cα atoms. Unlike the amino-acid sequence, 3Di is a direct function of the 3D structure, so two proteins with the same fold have similar 3Di strings even at low sequence identity.

Nearest PDB neighbors are the top structural matches found by Foldseek when searching this structure against the entire Protein Data Bank. Each hit reports a TM-score (0 to 1; >0.5 almost always implies the same fold) and an E-value. These are *structural* homologs — they may share no detectable sequence similarity.

— Confidence and disorder —

For AlphaFold models, the B-factor field carries pLDDT — the model's own estimate of local accuracy on a 0–100 scale. Regions with pLDDT<50 should be treated as essentially unmodeled; they often correspond to intrinsically disordered segments.

B-factor (Debye–Waller factor) reflects atomic displacement in the crystal lattice. It is an experimental observable (units Å²), not a prediction; low values mean the atom is pinned down, high values mean it moves or is heterogeneous across the crystal.

Predicted aligned error is AlphaFold's pairwise confidence. Unlike pLDDT (per-residue), PAE is per-residue-pair and captures whether two parts of the structure are correctly placed relative to each other. Units are ångströms of expected positional error.